Protein AF-T1AFB4-F1 (afdb_monomer)

Sequence (77 aa):
RQERIQKKLAARHLEAGGLVLHDLSSSYFEGSTCPLAKRGYSRDGRQGTLQVEYGLMTDDRGCPVAITVHEGNTADP

Organism: NCBI:txid410659

Structure (mmCIF, N/CA/C/O backbone):
data_AF-T1AFB4-F1
#
_entry.id   AF-T1AFB4-F1
#
loop_
_atom_site.group_PDB
_atom_site.id
_atom_site.type_symbol
_atom_site.label_atom_id
_atom_site.label_alt_id
_atom_site.label_comp_id
_atom_site.label_asym_id
_atom_site.label_entity_id
_atom_site.label_seq_id
_atom_site.pdbx_PDB_ins_code
_atom_site.Cartn_x
_atom_site.Cartn_y
_atom_site.Cartn_z
_atom_site.occupancy
_atom_site.B_iso_or_equiv
_atom_site.auth_seq_id
_atom_site.auth_comp_id
_atom_site.auth_asym_id
_atom_site.auth_atom_id
_atom_site.pdbx_PDB_model_num
ATOM 1 N N . ARG A 1 1 ? -15.427 3.646 -6.267 1.00 94.94 1 ARG A N 1
ATOM 2 C CA . ARG A 1 1 ? -15.979 2.348 -5.766 1.00 94.94 1 ARG A CA 1
ATOM 3 C C . ARG A 1 1 ? -15.252 1.862 -4.515 1.00 94.94 1 ARG A C 1
ATOM 5 O O . ARG A 1 1 ? -15.934 1.530 -3.553 1.00 94.94 1 ARG A O 1
ATOM 12 N N . GLN A 1 2 ? -13.919 1.810 -4.540 1.00 96.44 2 GLN A N 1
ATOM 13 C CA . GLN A 1 2 ? -13.073 1.341 -3.438 1.00 96.44 2 GLN A CA 1
ATOM 14 C C . GLN A 1 2 ? -13.359 2.043 -2.105 1.00 96.44 2 GLN A C 1
ATOM 16 O O . GLN A 1 2 ? -13.718 1.365 -1.151 1.00 96.44 2 GLN A O 1
ATOM 21 N N . GLU A 1 3 ? -13.318 3.377 -2.066 1.00 97.31 3 GLU A N 1
ATOM 22 C CA . GLU A 1 3 ? -13.559 4.170 -0.846 1.00 97.31 3 GLU A CA 1
ATOM 23 C C . GLU A 1 3 ? -14.850 3.782 -0.120 1.00 97.31 3 GLU A C 1
ATOM 25 O O . GLU A 1 3 ? -14.862 3.569 1.087 1.00 97.31 3 GLU A O 1
ATOM 30 N N . ARG A 1 4 ? -15.950 3.609 -0.863 1.00 98.31 4 ARG A N 1
ATOM 31 C CA . ARG A 1 4 ? -17.240 3.194 -0.295 1.00 98.31 4 ARG A CA 1
ATOM 32 C C . ARG A 1 4 ? -17.165 1.817 0.370 1.00 98.31 4 ARG A C 1
ATOM 34 O O . ARG A 1 4 ? -17.817 1.599 1.388 1.00 98.31 4 ARG A O 1
ATOM 41 N N . ILE A 1 5 ? -16.425 0.880 -0.224 1.00 98.19 5 ILE A N 1
ATOM 42 C CA . ILE A 1 5 ? -16.251 -0.474 0.318 1.00 98.19 5 ILE A CA 1
ATOM 43 C C . ILE A 1 5 ? -15.370 -0.415 1.564 1.00 98.19 5 ILE A C 1
ATOM 45 O O . ILE A 1 5 ? -15.779 -0.922 2.604 1.00 98.19 5 ILE A O 1
ATOM 49 N N . GLN A 1 6 ? -14.226 0.265 1.482 1.00 98.19 6 GLN A N 1
ATOM 50 C CA . GLN A 1 6 ? -13.289 0.401 2.598 1.00 98.19 6 GLN A CA 1
ATOM 51 C C . GLN A 1 6 ? -13.933 1.124 3.782 1.00 98.19 6 GLN A C 1
ATOM 53 O O . GLN A 1 6 ? -13.840 0.645 4.902 1.00 98.19 6 GLN A O 1
ATOM 58 N N . LYS A 1 7 ? -14.714 2.187 3.548 1.00 97.88 7 LYS A N 1
ATOM 59 C CA . LYS A 1 7 ? -15.473 2.876 4.605 1.00 97.88 7 LYS A CA 1
ATOM 60 C C . LYS A 1 7 ? -16.487 1.957 5.292 1.00 97.88 7 LYS A C 1
ATOM 62 O O . LYS A 1 7 ? -16.652 2.023 6.506 1.00 97.88 7 LYS A O 1
ATOM 67 N N . LYS A 1 8 ? -17.164 1.088 4.531 1.00 98.31 8 LYS A N 1
ATOM 68 C CA . LYS A 1 8 ? -18.115 0.111 5.087 1.00 98.31 8 LYS A CA 1
ATOM 69 C C . LYS A 1 8 ? -17.409 -0.976 5.904 1.00 98.31 8 LYS A C 1
ATOM 71 O O . LYS A 1 8 ? -17.955 -1.394 6.920 1.00 98.31 8 LYS A O 1
ATOM 76 N N . LEU A 1 9 ? -16.242 -1.442 5.458 1.00 98.12 9 LEU A N 1
ATOM 77 C CA . LEU A 1 9 ? -15.436 -2.416 6.197 1.00 98.12 9 LEU A CA 1
ATOM 78 C C . LEU A 1 9 ? -14.840 -1.785 7.458 1.00 98.12 9 LEU A C 1
ATOM 80 O O . LEU A 1 9 ? -14.973 -2.363 8.529 1.00 98.12 9 LEU A O 1
ATOM 84 N N . ALA A 1 10 ? -14.304 -0.568 7.365 1.00 97.56 10 ALA A N 1
ATOM 85 C CA . ALA A 1 10 ? -13.762 0.169 8.501 1.00 97.56 10 ALA A CA 1
ATOM 86 C C . ALA A 1 10 ? -14.817 0.371 9.592 1.00 97.56 10 ALA A C 1
ATOM 88 O O . ALA A 1 10 ? -14.582 0.018 10.737 1.00 97.56 10 ALA A O 1
ATOM 89 N N . ALA A 1 11 ? -16.025 0.811 9.224 1.00 97.62 11 ALA A N 1
ATOM 90 C CA . ALA A 1 11 ? -17.127 0.973 10.174 1.00 97.62 11 ALA A CA 1
ATOM 91 C C . ALA A 1 11 ? -17.596 -0.339 10.838 1.00 97.62 11 ALA A C 1
ATOM 93 O O . ALA A 1 11 ? -18.343 -0.290 11.810 1.00 97.62 11 ALA A O 1
ATOM 94 N N . ARG A 1 12 ? -17.232 -1.505 10.289 1.00 97.56 12 ARG A N 1
ATOM 95 C CA . ARG A 1 12 ? -17.619 -2.822 10.815 1.00 97.56 12 ARG A CA 1
ATOM 96 C C . ARG A 1 12 ? -16.509 -3.494 11.621 1.00 97.56 12 ARG A C 1
ATOM 98 O O . ARG A 1 12 ? -16.823 -4.273 12.513 1.00 97.56 12 ARG A O 1
ATOM 105 N N . HIS A 1 13 ? -15.256 -3.268 11.242 1.00 97.56 13 HIS A N 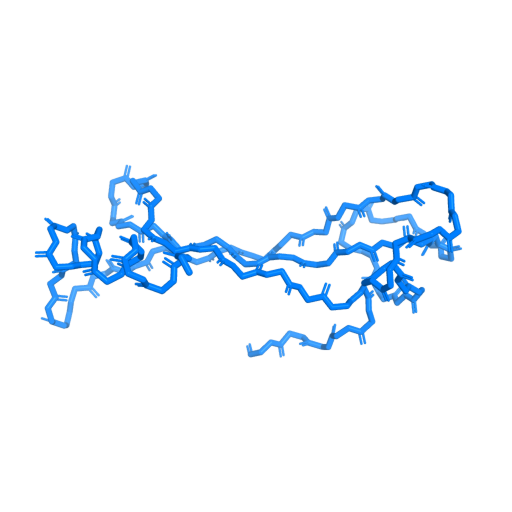1
ATOM 106 C CA . HIS A 1 13 ? -14.110 -4.036 11.727 1.00 97.56 13 HIS A CA 1
ATOM 107 C C . HIS A 1 13 ? -13.112 -3.204 12.530 1.00 97.56 13 HIS A C 1
ATOM 109 O O . HIS A 1 13 ? -12.272 -3.790 13.199 1.00 97.56 13 HIS A O 1
ATOM 115 N N . LEU A 1 14 ? -13.184 -1.871 12.468 1.00 97.00 14 LEU A N 1
ATOM 116 C CA . LEU A 1 14 ? -12.280 -0.986 13.195 1.00 97.00 14 LEU A CA 1
ATOM 117 C C . LEU A 1 14 ? -13.011 -0.245 14.308 1.00 97.00 14 LEU A C 1
ATOM 119 O O . LEU A 1 14 ? -14.172 0.144 14.170 1.00 97.00 14 LEU A O 1
ATOM 123 N N . GLU A 1 15 ? -12.274 0.015 15.378 1.00 95.44 15 GLU A N 1
ATOM 124 C CA . GLU A 1 15 ? -12.718 0.793 16.527 1.00 95.44 15 GLU A CA 1
ATOM 125 C C . GLU A 1 15 ? -11.778 1.985 16.724 1.00 95.44 15 GLU A C 1
ATOM 127 O O . GLU A 1 15 ? -10.577 1.907 16.453 1.00 95.44 15 GLU A O 1
ATOM 132 N N . ALA A 1 16 ? -12.314 3.119 17.176 1.00 93.75 16 ALA A N 1
ATOM 133 C CA . ALA A 1 16 ? -11.494 4.298 17.433 1.00 93.75 16 ALA A CA 1
ATOM 134 C C . ALA A 1 16 ? -10.496 4.012 18.568 1.00 93.75 16 ALA A C 1
ATOM 136 O O . ALA A 1 16 ? -10.896 3.615 19.658 1.00 93.75 16 ALA A O 1
ATOM 137 N N . GLY A 1 17 ? -9.202 4.220 18.306 1.00 93.75 17 GLY A N 1
ATOM 138 C CA . GLY A 1 17 ? -8.127 3.866 19.243 1.00 93.75 17 GLY A CA 1
ATOM 139 C C . GLY A 1 17 ? -7.784 2.371 19.284 1.00 93.75 17 GLY A C 1
ATOM 140 O O . GLY A 1 17 ? -6.962 1.972 20.105 1.00 93.75 17 GLY A O 1
ATOM 141 N N . GLY A 1 18 ? -8.393 1.554 18.418 1.00 93.12 18 GLY A N 1
ATOM 142 C CA . GLY A 1 18 ? -8.084 0.134 18.280 1.00 9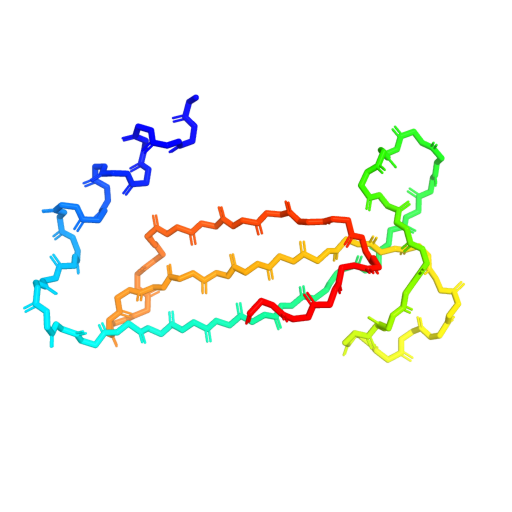3.12 18 GLY A CA 1
ATOM 143 C C . GLY A 1 18 ? -6.764 -0.137 17.554 1.00 93.12 18 GLY A C 1
ATOM 144 O O . GLY A 1 18 ? -6.167 0.749 16.937 1.00 93.12 18 GLY A O 1
ATOM 145 N N . LEU A 1 19 ? -6.320 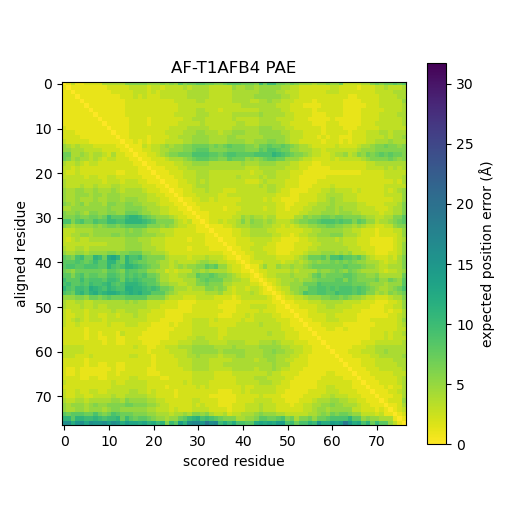-1.393 17.616 1.00 95.56 19 LEU A N 1
ATOM 146 C CA . LEU A 1 19 ? -5.153 -1.876 16.883 1.00 95.56 19 LEU A CA 1
ATOM 147 C C . LEU A 1 19 ? -5.511 -2.129 15.414 1.00 95.56 19 LEU A C 1
ATOM 149 O O . LEU A 1 19 ? -6.548 -2.712 15.103 1.00 95.56 19 LEU A O 1
ATOM 153 N N .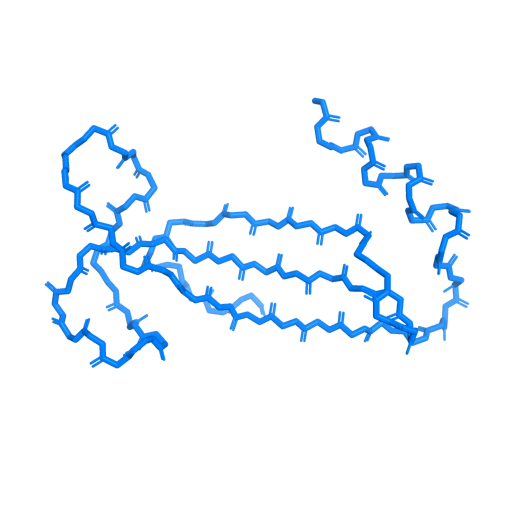 VAL A 1 20 ? -4.600 -1.750 14.523 1.00 96.94 20 VAL A N 1
ATOM 154 C CA . VAL A 1 20 ? -4.614 -2.156 13.117 1.00 96.94 20 VAL A CA 1
ATOM 155 C C . VAL A 1 20 ? -3.286 -2.806 12.777 1.00 96.94 20 VAL A C 1
ATOM 157 O O . VAL A 1 20 ? -2.241 -2.380 13.273 1.00 96.94 20 VAL A O 1
ATOM 160 N N . LEU A 1 21 ? -3.321 -3.825 11.924 1.00 97.31 21 LEU A N 1
ATOM 161 C CA . LEU A 1 21 ? -2.107 -4.373 11.329 1.00 97.31 21 LEU A CA 1
ATOM 162 C C . LEU A 1 21 ? -1.951 -3.755 9.944 1.00 97.31 21 LEU A C 1
ATOM 164 O O . LEU A 1 21 ? -2.919 -3.650 9.188 1.00 97.31 21 LEU A O 1
ATOM 168 N N . HIS A 1 22 ? -0.738 -3.318 9.628 1.00 95.44 22 HIS A N 1
ATOM 169 C CA . HIS A 1 22 ? -0.417 -2.711 8.347 1.00 95.44 22 HIS A CA 1
ATOM 170 C C . HIS A 1 22 ? 0.846 -3.350 7.789 1.00 95.44 22 HIS A C 1
ATOM 172 O O . HIS A 1 22 ? 1.858 -3.417 8.485 1.00 95.44 22 HIS A O 1
ATOM 178 N N . ASP A 1 23 ? 0.775 -3.791 6.539 1.00 94.81 23 ASP A N 1
ATOM 179 C CA . ASP A 1 23 ? 1.910 -4.356 5.819 1.00 94.81 23 ASP A CA 1
ATOM 180 C C . ASP A 1 23 ? 2.090 -3.666 4.464 1.00 94.81 23 ASP A C 1
ATOM 182 O O . ASP A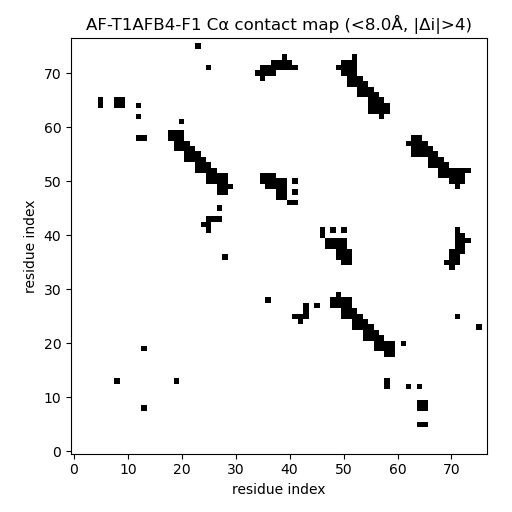 1 23 ? 1.112 -3.293 3.809 1.00 94.81 23 ASP A O 1
ATOM 186 N N . LEU A 1 24 ? 3.352 -3.499 4.064 1.00 93.81 24 LEU A N 1
ATOM 187 C CA . LEU A 1 24 ? 3.762 -2.937 2.779 1.00 93.81 24 LEU A CA 1
ATOM 188 C C . LEU A 1 24 ? 4.478 -4.013 1.972 1.00 93.81 24 LEU A C 1
ATOM 190 O O . LEU A 1 24 ? 5.483 -4.574 2.409 1.00 93.81 24 LEU A O 1
ATOM 194 N N . SER A 1 25 ? 4.001 -4.250 0.757 1.00 91.75 25 SER A N 1
ATOM 195 C CA . SER A 1 25 ? 4.528 -5.291 -0.117 1.00 91.75 25 SER A CA 1
ATOM 196 C C . SER A 1 25 ? 4.688 -4.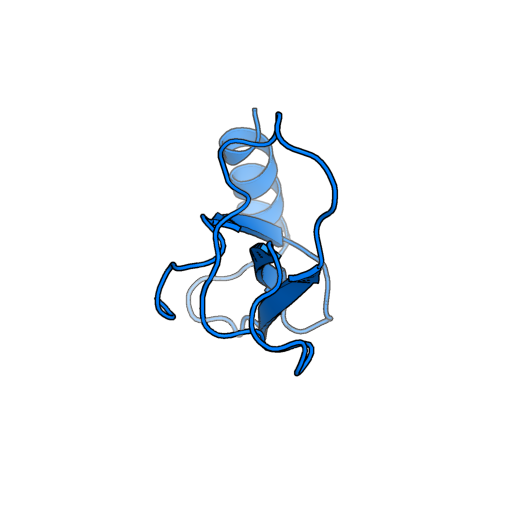776 -1.550 1.00 91.75 25 SER A C 1
ATOM 198 O O . SER A 1 25 ? 4.086 -3.775 -1.946 1.00 91.75 25 SER A O 1
ATOM 200 N N . SER A 1 26 ? 5.552 -5.441 -2.316 1.00 92.19 26 SER A N 1
ATOM 201 C CA . SER A 1 26 ? 5.756 -5.182 -3.740 1.00 92.19 26 SER A CA 1
ATOM 202 C C . SER A 1 26 ? 5.342 -6.394 -4.563 1.00 92.19 26 SER A C 1
ATOM 204 O O . SER A 1 26 ? 5.238 -7.506 -4.056 1.00 92.19 26 SER A O 1
ATOM 206 N N . SER A 1 27 ? 5.099 -6.183 -5.851 1.00 92.50 27 SER A N 1
ATOM 207 C CA . SER A 1 27 ? 5.008 -7.278 -6.811 1.00 92.50 27 SER A CA 1
ATOM 208 C C . SER A 1 27 ? 5.735 -6.926 -8.094 1.00 92.50 27 SER A C 1
ATOM 210 O O . SER A 1 27 ? 5.465 -5.892 -8.713 1.00 92.50 27 SER A O 1
ATOM 212 N N . TYR A 1 28 ? 6.613 -7.833 -8.515 1.00 93.19 28 TYR A N 1
ATOM 213 C CA . TYR A 1 28 ? 7.173 -7.881 -9.862 1.00 93.19 28 TYR A CA 1
ATOM 214 C C . TYR A 1 28 ? 6.092 -7.779 -10.949 1.00 93.19 28 TYR A C 1
ATOM 216 O O . TYR A 1 28 ? 5.050 -8.433 -10.878 1.00 93.19 28 TYR A O 1
ATOM 224 N N . PHE A 1 29 ? 6.376 -6.998 -11.991 1.00 93.38 29 PHE A N 1
ATOM 225 C CA . PHE A 1 29 ? 5.469 -6.763 -13.105 1.00 93.38 29 PHE A CA 1
ATOM 226 C C . PHE A 1 29 ? 6.163 -6.954 -14.464 1.00 93.38 29 PHE A C 1
ATOM 228 O O . PHE A 1 29 ? 7.284 -6.489 -14.673 1.00 93.38 29 PHE A O 1
ATOM 235 N N . GLU A 1 30 ? 5.465 -7.575 -15.420 1.00 94.06 30 GLU A N 1
ATOM 236 C CA . GLU A 1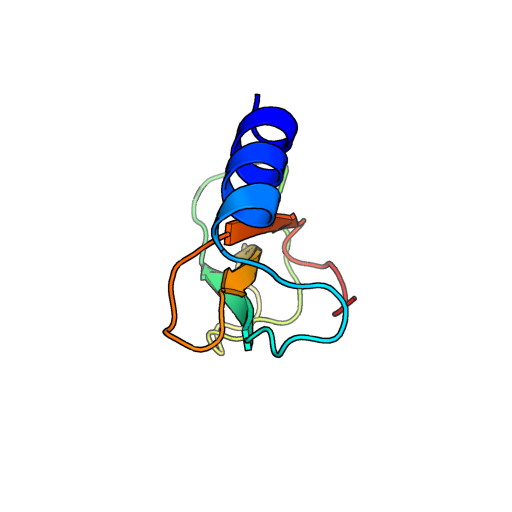 30 ? 5.877 -7.684 -16.829 1.00 94.06 30 GLU A CA 1
ATOM 237 C C . GLU A 1 30 ? 4.905 -6.963 -17.763 1.00 94.06 30 GLU A C 1
ATOM 239 O O . GLU A 1 30 ? 3.702 -6.903 -17.517 1.00 94.06 30 GLU A O 1
ATOM 244 N N . GLY A 1 31 ? 5.424 -6.461 -18.885 1.00 93.44 31 GLY A N 1
ATOM 245 C CA . GLY A 1 31 ? 4.658 -5.713 -19.881 1.00 93.44 31 GLY A CA 1
ATOM 246 C C . GLY A 1 31 ? 4.876 -4.203 -19.791 1.00 93.44 31 GLY A C 1
ATOM 247 O O . GLY A 1 31 ? 5.685 -3.714 -19.006 1.00 93.44 31 GLY A O 1
ATOM 248 N N . SER A 1 32 ? 4.177 -3.454 -20.645 1.00 92.06 32 SER A N 1
ATOM 249 C CA . SER A 1 32 ? 4.422 -2.017 -20.857 1.00 92.06 32 SER A CA 1
ATOM 250 C C . SER A 1 32 ? 3.182 -1.131 -20.718 1.00 92.06 32 SER A C 1
ATOM 252 O O . SER A 1 32 ? 3.291 0.088 -20.796 1.00 92.06 32 SER A O 1
ATOM 254 N N . THR A 1 33 ? 2.001 -1.717 -20.510 1.00 96.00 33 THR A N 1
ATOM 255 C CA . THR A 1 33 ? 0.725 -0.978 -20.507 1.00 96.00 33 THR A CA 1
ATOM 256 C C . THR A 1 33 ? 0.268 -0.561 -19.108 1.00 96.00 33 THR A C 1
ATOM 258 O O . THR A 1 33 ? -0.645 0.250 -18.986 1.00 96.00 33 THR A O 1
ATOM 261 N N . CYS A 1 34 ? 0.875 -1.087 -18.039 1.00 95.62 34 CYS A N 1
ATOM 262 C CA . CYS A 1 34 ? 0.508 -0.707 -16.675 1.00 95.62 34 CYS A CA 1
ATOM 263 C C . CYS A 1 34 ? 1.175 0.621 -16.287 1.00 95.62 34 CYS A C 1
ATOM 265 O O . CYS A 1 34 ? 2.399 0.661 -16.162 1.00 95.62 34 CYS A O 1
ATOM 267 N N . PRO A 1 35 ? 0.409 1.701 -16.049 1.00 95.62 35 PRO A N 1
ATOM 268 C CA . PRO A 1 35 ? 0.987 3.003 -15.724 1.00 95.62 35 PRO A CA 1
ATOM 269 C C . PRO A 1 35 ? 1.636 3.050 -14.332 1.00 95.62 35 PRO A C 1
ATOM 271 O O . PRO A 1 35 ? 2.544 3.851 -14.125 1.00 95.62 35 PRO A O 1
ATOM 274 N N . LEU A 1 36 ? 1.207 2.179 -13.409 1.00 95.69 36 LEU A N 1
ATOM 275 C CA . LEU A 1 36 ? 1.743 2.084 -12.044 1.00 95.69 36 LEU A CA 1
ATOM 276 C C . LEU A 1 36 ? 3.067 1.315 -11.980 1.00 95.69 36 LEU A C 1
ATOM 278 O O . LEU A 1 36 ? 3.805 1.423 -11.003 1.00 95.69 36 LEU A O 1
ATOM 282 N N . ALA A 1 37 ? 3.373 0.529 -13.013 1.00 96.00 37 ALA A N 1
ATOM 283 C CA . ALA A 1 37 ? 4.586 -0.263 -13.051 1.00 96.00 37 ALA A CA 1
ATOM 284 C C . ALA A 1 37 ? 5.797 0.658 -13.266 1.00 96.00 37 ALA A C 1
ATOM 286 O O . ALA A 1 37 ? 6.021 1.163 -14.369 1.00 96.00 37 ALA A O 1
ATOM 287 N N . LYS A 1 38 ? 6.584 0.881 -12.211 1.00 95.31 38 LYS A N 1
ATOM 288 C CA . LYS A 1 38 ? 7.804 1.705 -12.238 1.00 95.31 38 LYS A CA 1
ATOM 289 C C . LYS A 1 38 ? 8.981 0.917 -11.686 1.00 95.31 38 LYS A C 1
ATOM 291 O O . LYS A 1 38 ? 8.801 -0.083 -11.001 1.00 95.31 38 LYS A O 1
ATOM 296 N N . ARG A 1 39 ? 10.197 1.348 -12.023 1.00 93.25 39 ARG A N 1
ATOM 297 C CA . ARG A 1 39 ? 11.433 0.792 -11.458 1.00 93.25 39 ARG A CA 1
ATOM 298 C C . ARG A 1 39 ? 11.762 1.561 -10.184 1.00 93.25 39 ARG A C 1
ATOM 300 O O . ARG A 1 39 ? 11.892 2.780 -10.246 1.00 93.25 39 ARG A O 1
ATOM 307 N N . GLY A 1 40 ? 11.923 0.852 -9.076 1.00 87.50 40 GLY A N 1
ATOM 308 C CA . GLY A 1 40 ? 12.236 1.428 -7.771 1.00 87.50 40 GLY A CA 1
ATOM 309 C C . GLY A 1 40 ? 12.938 0.421 -6.866 1.00 87.50 40 GLY A C 1
ATOM 310 O O . GLY A 1 40 ? 13.571 -0.526 -7.344 1.00 87.50 40 GLY A O 1
ATOM 311 N N . TYR A 1 41 ? 12.842 0.637 -5.556 1.00 84.81 41 TYR A N 1
ATOM 312 C CA . TYR A 1 41 ? 13.333 -0.314 -4.565 1.00 84.81 41 TYR A CA 1
ATOM 313 C C . TYR A 1 41 ? 12.359 -1.491 -4.445 1.00 84.81 41 TYR A C 1
ATOM 315 O O . TYR A 1 41 ? 11.193 -1.296 -4.124 1.00 84.81 41 TYR A O 1
ATOM 323 N N . SER A 1 42 ? 12.809 -2.712 -4.740 1.00 83.44 42 SER A N 1
ATOM 324 C CA . SER A 1 42 ? 11.949 -3.899 -4.695 1.00 83.44 42 SER A CA 1
ATOM 325 C C . SER A 1 42 ? 12.058 -4.626 -3.367 1.00 83.44 42 SER A C 1
ATOM 327 O O . SER A 1 42 ? 13.147 -5.080 -3.007 1.00 83.44 42 SER A O 1
ATOM 329 N N . ARG A 1 43 ? 10.924 -4.804 -2.673 1.00 84.38 43 ARG A N 1
ATOM 330 C CA . ARG A 1 43 ? 10.842 -5.641 -1.462 1.00 84.38 43 ARG A CA 1
ATOM 331 C C . ARG A 1 43 ? 10.953 -7.128 -1.791 1.00 84.38 43 ARG A C 1
ATOM 333 O O . ARG A 1 43 ? 11.375 -7.903 -0.941 1.00 84.38 43 ARG A O 1
ATOM 340 N N . ASP A 1 44 ? 10.698 -7.501 -3.043 1.00 83.06 44 ASP A N 1
ATOM 341 C CA . ASP A 1 44 ? 10.891 -8.859 -3.564 1.00 83.06 44 ASP A CA 1
ATOM 342 C C . ASP A 1 44 ? 12.382 -9.187 -3.800 1.00 83.06 44 ASP A C 1
ATOM 344 O O . ASP A 1 44 ? 12.720 -10.282 -4.253 1.00 83.06 44 ASP A O 1
ATOM 348 N N . GLY A 1 45 ? 13.290 -8.227 -3.570 1.00 83.56 45 GLY A N 1
ATOM 349 C CA . GLY A 1 45 ? 14.730 -8.375 -3.804 1.00 83.56 45 GLY A CA 1
ATOM 350 C C . GLY A 1 45 ? 15.126 -8.396 -5.286 1.00 83.56 45 GLY A C 1
ATOM 351 O O . GLY A 1 45 ? 16.288 -8.637 -5.619 1.00 83.56 45 GLY A O 1
ATOM 352 N N . ARG A 1 46 ? 14.184 -8.132 -6.200 1.00 86.50 46 ARG A N 1
ATOM 353 C CA . ARG A 1 46 ? 14.409 -8.170 -7.651 1.00 86.50 46 ARG A CA 1
ATOM 354 C C . ARG A 1 46 ? 14.855 -6.816 -8.189 1.00 86.50 46 ARG A C 1
ATOM 356 O O . ARG A 1 46 ? 14.051 -5.984 -8.610 1.00 86.50 46 ARG A O 1
ATOM 363 N N . GLN A 1 47 ? 16.166 -6.612 -8.207 1.00 85.75 47 GLN A N 1
ATOM 364 C CA . GLN A 1 47 ? 16.772 -5.372 -8.686 1.00 85.75 47 GLN A CA 1
ATOM 365 C C . GLN A 1 47 ? 16.419 -5.064 -10.146 1.00 85.75 47 GLN A C 1
ATOM 367 O O . GLN A 1 47 ? 16.432 -5.937 -11.011 1.00 85.75 47 GLN A O 1
ATOM 372 N N . GLY A 1 48 ? 16.139 -3.788 -10.424 1.00 87.88 48 GLY A N 1
ATOM 373 C CA . GLY A 1 48 ? 15.952 -3.296 -11.787 1.00 87.88 48 GLY A CA 1
ATOM 374 C C . GLY A 1 48 ? 14.734 -3.878 -12.506 1.00 87.88 48 GLY A C 1
ATOM 375 O O . GLY A 1 48 ? 14.714 -3.889 -13.735 1.00 87.88 48 GLY A O 1
ATOM 376 N N . THR A 1 49 ? 13.726 -4.361 -11.784 1.00 92.62 49 THR A N 1
ATOM 377 C CA . THR A 1 49 ? 12.475 -4.835 -12.385 1.00 92.62 49 THR A CA 1
ATOM 378 C C . THR A 1 49 ? 11.390 -3.761 -12.344 1.00 92.62 49 THR A C 1
ATOM 380 O O . THR A 1 49 ? 11.464 -2.816 -11.556 1.00 92.62 49 THR A O 1
ATOM 383 N N . LEU A 1 50 ? 10.413 -3.853 -13.254 1.00 95.06 50 LEU A N 1
ATOM 384 C CA . LEU A 1 50 ? 9.167 -3.108 -13.095 1.00 95.06 50 LEU A CA 1
ATOM 385 C C . LEU A 1 50 ? 8.388 -3.732 -11.942 1.00 95.06 50 LEU A C 1
ATOM 387 O O . LEU A 1 50 ? 8.353 -4.955 -11.809 1.00 95.06 50 LEU A O 1
ATOM 391 N N . GLN A 1 51 ? 7.761 -2.889 -11.136 1.00 94.31 51 GLN A N 1
ATOM 392 C CA . GLN A 1 51 ? 7.002 -3.335 -9.981 1.00 94.31 51 GLN A CA 1
ATOM 393 C C . GLN A 1 51 ? 5.860 -2.381 -9.661 1.00 94.31 51 GLN A C 1
ATOM 395 O O . GLN A 1 51 ? 5.817 -1.252 -10.153 1.00 94.31 51 GLN A O 1
ATOM 400 N N . VAL A 1 52 ? 4.949 -2.852 -8.821 1.00 95.06 52 VAL A N 1
ATOM 401 C CA . VAL A 1 52 ? 3.925 -2.047 -8.154 1.00 95.06 52 VAL A CA 1
ATOM 402 C C . VAL A 1 52 ? 4.051 -2.243 -6.652 1.00 95.06 52 VAL A C 1
ATOM 404 O O . VAL A 1 52 ? 4.441 -3.321 -6.199 1.00 95.06 52 VAL A O 1
ATOM 407 N N . GLU A 1 53 ? 3.711 -1.213 -5.892 1.00 94.19 53 GLU A N 1
ATOM 408 C CA . GLU A 1 53 ? 3.690 -1.266 -4.432 1.00 94.19 53 GLU A CA 1
ATOM 409 C C . GLU A 1 53 ? 2.256 -1.242 -3.929 1.00 94.19 53 GLU A C 1
ATOM 411 O O . GLU A 1 53 ? 1.379 -0.634 -4.548 1.00 94.19 53 GLU A O 1
ATOM 416 N N . TYR A 1 54 ? 1.996 -1.906 -2.810 1.00 94.38 54 TYR A N 1
ATOM 417 C CA . TYR A 1 54 ? 0.689 -1.864 -2.178 1.00 94.38 54 TYR A CA 1
ATOM 418 C C . TYR A 1 54 ? 0.773 -2.019 -0.665 1.00 94.38 54 TYR A C 1
ATOM 420 O O . TYR A 1 54 ? 1.602 -2.754 -0.130 1.00 94.38 54 TYR A O 1
ATOM 428 N N . GLY A 1 55 ? -0.129 -1.314 0.012 1.00 95.31 55 GLY A N 1
ATOM 429 C CA . GLY A 1 55 ? -0.336 -1.417 1.449 1.00 95.31 55 GLY A CA 1
ATOM 430 C C . GLY A 1 55 ? -1.637 -2.140 1.752 1.00 95.31 55 GLY A C 1
ATOM 431 O O . GLY A 1 55 ? -2.668 -1.838 1.143 1.00 95.31 55 GLY A O 1
ATOM 432 N N . LEU A 1 56 ? -1.598 -3.080 2.694 1.00 96.81 56 LEU A N 1
ATOM 433 C CA . LEU A 1 56 ? 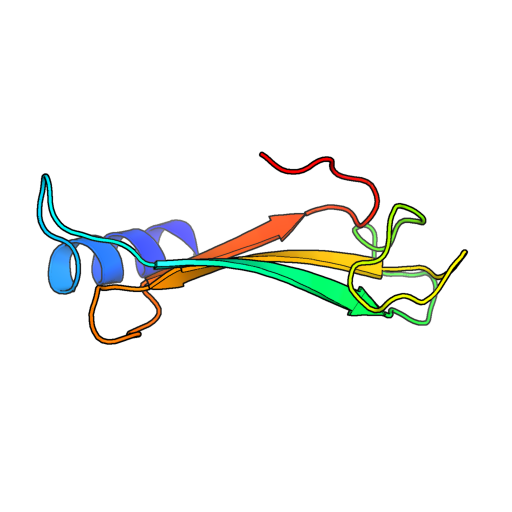-2.774 -3.768 3.219 1.00 96.81 56 LEU A CA 1
ATOM 434 C C . LEU A 1 56 ? -2.964 -3.396 4.688 1.00 96.81 56 LEU A C 1
ATOM 436 O O . LEU A 1 56 ? -2.054 -3.544 5.497 1.00 96.81 56 LEU A O 1
ATOM 440 N N . MET A 1 57 ? -4.173 -2.956 5.027 1.00 97.38 57 MET A N 1
ATOM 441 C CA . MET A 1 57 ? -4.593 -2.701 6.400 1.00 97.38 57 MET A CA 1
ATOM 442 C C . MET A 1 57 ? -5.639 -3.727 6.823 1.00 97.38 57 MET A C 1
ATOM 444 O O . MET A 1 57 ? -6.645 -3.921 6.126 1.00 97.38 57 MET A O 1
ATOM 448 N N . THR A 1 58 ? -5.436 -4.330 7.989 1.00 98.12 58 THR A N 1
ATOM 449 C CA . THR A 1 58 ? -6.367 -5.278 8.600 1.00 98.12 58 THR A CA 1
ATOM 450 C C . THR A 1 58 ? -6.760 -4.852 10.011 1.00 98.12 58 THR A C 1
ATOM 452 O O . THR A 1 58 ? -6.078 -4.043 10.643 1.00 98.12 58 THR A O 1
ATOM 455 N N . ASP A 1 59 ? -7.850 -5.428 10.519 1.00 97.31 59 ASP A N 1
ATOM 456 C CA . ASP A 1 59 ? -8.105 -5.432 11.962 1.00 97.31 59 ASP A CA 1
ATOM 457 C C . ASP A 1 59 ? -7.081 -6.316 12.706 1.00 97.31 59 ASP A C 1
ATOM 459 O O . ASP A 1 59 ? -6.216 -6.959 12.097 1.00 97.31 59 ASP A O 1
ATOM 463 N N . ASP A 1 60 ? -7.181 -6.338 14.031 1.00 96.25 60 ASP A N 1
ATOM 464 C CA . ASP A 1 60 ? -6.330 -7.111 14.942 1.00 96.25 60 ASP A CA 1
ATOM 465 C C . ASP A 1 60 ? -6.393 -8.636 14.729 1.00 96.25 60 ASP A C 1
ATOM 467 O O . ASP A 1 60 ? -5.451 -9.352 15.070 1.00 96.25 60 ASP A O 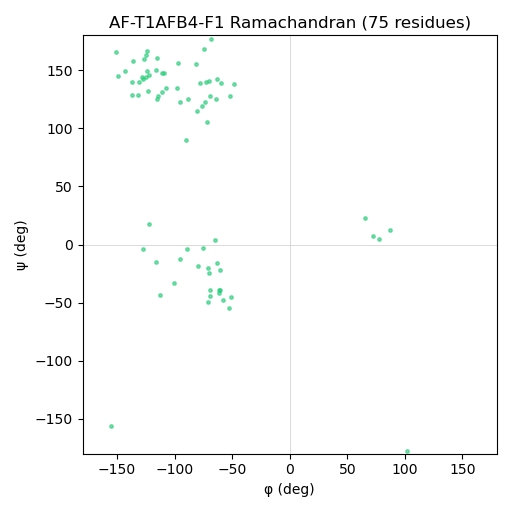1
ATOM 471 N N . ARG A 1 61 ? -7.470 -9.142 14.119 1.00 96.25 61 ARG A N 1
ATOM 472 C CA . ARG A 1 61 ? -7.659 -10.557 13.759 1.00 96.25 61 ARG A CA 1
ATOM 473 C C . ARG A 1 61 ? -7.121 -10.894 12.368 1.00 96.25 61 ARG A C 1
ATOM 475 O O . ARG A 1 61 ? -7.195 -12.054 11.962 1.00 96.25 61 ARG A O 1
ATOM 482 N N . GLY A 1 62 ? -6.634 -9.908 11.615 1.00 96.19 62 GLY A N 1
ATOM 483 C CA . GLY A 1 62 ? -6.174 -10.086 10.237 1.00 96.19 62 GLY A CA 1
ATOM 484 C C . GLY A 1 62 ? -7.272 -9.958 9.172 1.00 96.19 62 GLY A C 1
ATOM 485 O O . GLY A 1 62 ? -7.048 -10.318 8.017 1.00 96.19 62 GLY A O 1
ATOM 486 N N . CYS A 1 63 ? -8.466 -9.453 9.505 1.00 97.19 63 CYS A N 1
ATOM 487 C CA . CYS A 1 63 ? -9.521 -9.210 8.520 1.00 97.19 63 CYS A CA 1
ATOM 488 C C . CYS A 1 63 ? -9.177 -7.984 7.653 1.00 97.19 63 CYS A C 1
ATOM 490 O O . CYS A 1 63 ? -9.013 -6.894 8.203 1.00 97.19 63 CYS A O 1
ATOM 492 N N . PRO A 1 64 ? -9.092 -8.104 6.314 1.00 97.56 64 PRO A N 1
ATOM 493 C CA . PRO A 1 64 ? -8.704 -6.993 5.451 1.00 97.56 64 PRO A CA 1
ATOM 494 C C . PRO A 1 64 ? -9.779 -5.904 5.392 1.00 97.56 64 PRO A C 1
ATOM 496 O O . PRO A 1 64 ? -10.942 -6.163 5.074 1.00 97.56 64 PRO A O 1
ATOM 499 N N . VAL A 1 65 ? -9.366 -4.660 5.645 1.00 98.19 65 VAL A N 1
ATOM 500 C CA . VAL A 1 65 ? -10.249 -3.485 5.703 1.00 98.19 65 VAL A CA 1
ATOM 501 C C . VAL A 1 65 ? -9.979 -2.512 4.560 1.00 98.19 65 VAL A C 1
ATOM 503 O O . VAL A 1 65 ? -10.923 -2.012 3.937 1.00 98.19 65 VAL A O 1
ATOM 506 N N . ALA A 1 66 ? -8.708 -2.252 4.258 1.00 97.88 66 ALA A N 1
ATOM 507 C CA . ALA A 1 66 ? -8.305 -1.331 3.204 1.00 97.88 66 ALA A CA 1
ATOM 508 C C . ALA A 1 66 ? -7.064 -1.828 2.462 1.00 97.88 66 ALA A C 1
ATOM 510 O O . ALA A 1 66 ? -6.215 -2.503 3.030 1.00 97.88 66 ALA A O 1
ATOM 511 N N . ILE A 1 67 ? -6.985 -1.473 1.182 1.00 97.12 67 ILE A N 1
ATOM 512 C CA . ILE A 1 67 ? -5.829 -1.714 0.320 1.00 97.12 67 ILE A CA 1
ATOM 513 C C . ILE A 1 67 ? -5.559 -0.464 -0.515 1.00 97.12 67 ILE A C 1
ATOM 515 O O . ILE A 1 67 ? -6.501 0.177 -0.995 1.00 97.12 67 ILE A O 1
ATOM 519 N N . THR A 1 68 ? -4.293 -0.113 -0.686 1.00 95.56 68 THR A N 1
ATOM 520 C CA . THR A 1 68 ? -3.832 0.981 -1.549 1.00 95.56 68 THR A CA 1
ATOM 521 C C . THR A 1 68 ? -2.767 0.450 -2.493 1.00 95.56 68 THR A C 1
ATOM 523 O O . THR A 1 68 ? -1.993 -0.416 -2.107 1.00 95.56 68 THR A O 1
ATOM 526 N N . VAL A 1 69 ? -2.766 0.922 -3.740 1.00 94.94 69 VAL A N 1
ATOM 527 C CA . VAL A 1 69 ? -1.776 0.541 -4.757 1.00 94.94 69 VAL A CA 1
ATOM 528 C C . VAL A 1 69 ? -1.106 1.816 -5.241 1.00 94.94 69 VAL A C 1
ATOM 530 O O . VAL A 1 69 ? -1.800 2.781 -5.568 1.00 94.94 69 VAL A O 1
ATOM 533 N N . HIS A 1 70 ? 0.218 1.798 -5.291 1.00 94.38 70 HIS A N 1
ATOM 534 C CA . HIS A 1 70 ? 1.070 2.927 -5.635 1.00 94.38 70 HIS A CA 1
ATOM 535 C C . HIS A 1 70 ? 1.982 2.583 -6.808 1.00 94.38 70 HIS A C 1
ATOM 537 O O . HIS A 1 70 ? 2.133 1.420 -7.199 1.00 94.38 70 HIS A O 1
ATOM 543 N N . GLU A 1 71 ? 2.594 3.616 -7.383 1.00 95.75 71 GLU A N 1
ATOM 544 C CA . GLU A 1 71 ? 3.635 3.419 -8.385 1.00 95.75 71 GLU A CA 1
ATOM 545 C C . GLU A 1 71 ? 4.836 2.692 -7.767 1.00 95.75 71 GLU A C 1
ATOM 547 O O . GLU A 1 71 ? 5.205 2.966 -6.629 1.00 95.75 71 GLU A O 1
ATOM 552 N N . GLY A 1 72 ? 5.481 1.794 -8.515 1.00 94.00 72 GLY A N 1
ATOM 553 C CA . GLY A 1 72 ? 6.584 0.958 -8.013 1.00 94.00 72 GLY A CA 1
ATOM 554 C C . GLY A 1 72 ? 7.873 1.667 -7.585 1.00 94.00 72 GLY A C 1
ATOM 555 O O . GLY A 1 72 ? 8.879 1.012 -7.332 1.00 94.00 72 GLY A O 1
ATOM 556 N N . ASN A 1 73 ? 7.900 2.991 -7.620 1.00 92.94 73 ASN A N 1
ATOM 557 C CA . ASN A 1 73 ? 8.998 3.849 -7.182 1.00 92.94 73 ASN A CA 1
ATOM 558 C C . ASN A 1 73 ? 8.541 4.842 -6.103 1.00 92.94 73 ASN A C 1
ATOM 560 O O . ASN A 1 73 ? 9.200 5.863 -5.890 1.00 92.94 73 ASN A O 1
ATOM 564 N N . THR A 1 74 ? 7.398 4.571 -5.481 1.00 92.31 74 THR A N 1
ATOM 565 C CA . THR A 1 74 ? 6.889 5.338 -4.350 1.00 92.31 74 THR A CA 1
ATOM 566 C C . THR A 1 74 ? 7.743 5.008 -3.127 1.00 92.31 74 THR A C 1
ATOM 568 O O . THR A 1 74 ? 8.198 3.886 -2.961 1.00 92.31 74 THR A O 1
ATOM 571 N N . ALA A 1 75 ? 8.067 6.008 -2.311 1.00 85.62 75 ALA A N 1
ATOM 572 C CA . ALA A 1 75 ? 8.706 5.743 -1.027 1.00 85.62 75 ALA A CA 1
ATOM 573 C C . ALA A 1 75 ? 7.638 5.353 -0.002 1.00 85.62 75 ALA A C 1
ATOM 575 O O . ALA A 1 75 ? 6.483 5.762 -0.138 1.00 85.62 75 ALA A O 1
ATOM 576 N N . ASP A 1 76 ? 8.041 4.616 1.030 1.00 80.12 76 ASP A N 1
ATOM 577 C CA . ASP A 1 76 ? 7.139 4.231 2.112 1.00 80.12 76 ASP A CA 1
ATOM 578 C C . ASP A 1 76 ? 6.414 5.462 2.691 1.00 80.12 76 ASP A C 1
ATOM 580 O O . ASP A 1 76 ? 7.084 6.448 3.024 1.00 80.12 76 ASP A O 1
ATOM 584 N N . PRO A 1 77 ? 5.071 5.430 2.776 1.00 62.91 77 PRO A N 1
ATOM 585 C CA . PRO A 1 77 ? 4.287 6.490 3.400 1.00 62.91 77 PRO A CA 1
ATOM 586 C C . PRO A 1 77 ? 4.417 6.524 4.928 1.00 62.91 77 PRO A C 1
ATOM 588 O O . PRO A 1 77 ? 4.699 5.469 5.543 1.00 62.91 77 PRO A O 1
#

Mean predicted aligned error: 3.44 Å

Nearest PDB structures (foldseek):
  3d05-assembly1_A  TM=3.685E-01  e=3.656E+00  Homo sapiens
  4ibz-assembly4_D  TM=3.556E-01  e=3.425E+00  Homo sapiens
  4mt4-assembly1_C  TM=2.415E-01  e=3.008E+00  Campylobacter jejuni
  3exj-assembly1_A-2  TM=3.750E-01  e=5.400E+00  Mus musculus

Radius of gyration: 14.51 Å; Cα contacts (8 Å, |Δi|>4): 137; chains: 1; bounding box: 35×17×40 Å

Foldseek 3Di:
DQVVQLVVLCVVQPDVVADKDKDKAKDFDDDDPDPLFDAADHPVPDHPTTMKMKMFIHHPVRHTRHMDIGRPHDDDD

Secondary structure (DSSP, 8-state):
-HHHHHHHHHHHH--TT--EEEEEEEEEE-SS--TT-EE---TT--TT-EEEEEEEEEETT--EEEEEEEETTPPP-

Solvent-accessible surface area (backbone atoms only — not comparable to full-atom values): 4603 Å² total; per-residue (Å²): 114,64,67,66,51,29,53,55,36,35,73,71,64,54,56,94,93,55,69,68,42,76,51,79,50,53,44,84,54,86,87,84,84,58,87,41,51,27,65,41,84,49,79,79,70,52,78,86,39,37,16,32,29,37,40,44,34,19,27,80,86,64,51,82,34,45,75,50,77,45,42,15,57,64,74,89,131

pLDDT: mean 93.6, std 5.5, range [62.91, 98.31]